Protein AF-A0A7V8E7Y3-F1 (afdb_monomer_lite)

Sequence (90 aa):
MGEWVNKKFRNPVVEGVRQRLCAARWNAGLVHGNVKEPEEFRLIEKQGIKLVSFSSILGELRAAGTSKRQGAAGNSLAELLAFLPKQDGV

Radius of gyration: 16.89 Å; chains: 1; bounding box: 42×18×41 Å

pLDDT: mean 81.21, std 12.95, range [36.12, 94.88]

Structure (mmCIF, N/CA/C/O backbone):
data_AF-A0A7V8E7Y3-F1
#
_entry.id   AF-A0A7V8E7Y3-F1
#
loop_
_atom_site.group_PDB
_atom_site.id
_atom_site.type_symbol
_atom_site.label_atom_id
_atom_site.label_alt_id
_atom_site.label_comp_id
_atom_site.label_asym_id
_atom_site.label_entity_id
_atom_site.label_seq_id
_atom_site.pdbx_PDB_ins_code
_atom_site.Cartn_x
_atom_site.Cartn_y
_atom_site.Cartn_z
_atom_site.occupancy
_atom_site.B_iso_or_equiv
_atom_site.auth_seq_id
_atom_site.auth_comp_id
_atom_site.auth_asym_id
_atom_site.auth_atom_id
_atom_site.pdbx_PDB_model_num
ATOM 1 N N . MET A 1 1 ? -6.329 3.888 -14.940 1.00 76.50 1 MET A N 1
ATOM 2 C CA . MET A 1 1 ? -5.723 3.199 -13.774 1.00 76.50 1 MET A CA 1
ATOM 3 C C . MET A 1 1 ? -4.321 2.640 -14.030 1.00 76.50 1 MET A C 1
ATOM 5 O O . MET A 1 1 ? -3.450 2.851 -13.194 1.00 76.50 1 MET A O 1
ATOM 9 N N . GLY A 1 2 ? -4.057 1.976 -15.165 1.00 82.31 2 GLY A N 1
ATOM 10 C CA . GLY A 1 2 ? -2.732 1.391 -15.453 1.00 82.31 2 GLY A CA 1
ATOM 11 C C . GLY A 1 2 ? -1.561 2.384 -15.396 1.00 82.31 2 GLY A C 1
ATOM 12 O O . GLY A 1 2 ? -0.528 2.082 -14.808 1.00 82.31 2 GLY A O 1
ATOM 13 N N . GLU A 1 3 ? -1.745 3.602 -15.910 1.00 87.12 3 GLU A N 1
ATOM 14 C CA . GLU A 1 3 ? -0.718 4.653 -15.860 1.00 87.12 3 GLU A CA 1
ATOM 15 C C . GLU A 1 3 ? -0.340 5.053 -14.423 1.00 87.12 3 GLU A C 1
ATOM 17 O O . GLU A 1 3 ? 0.841 5.162 -14.087 1.00 87.12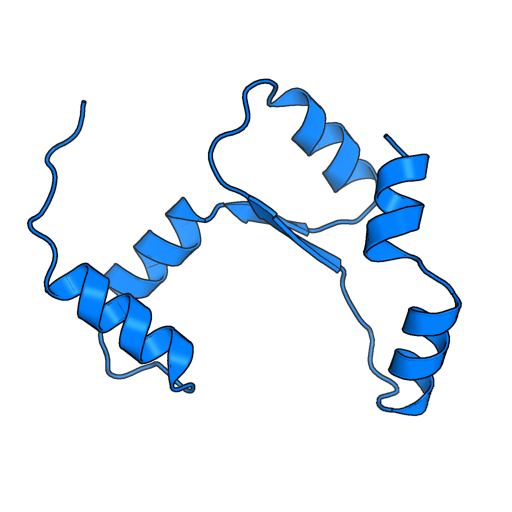 3 GLU A O 1
ATOM 22 N N . TRP A 1 4 ? -1.334 5.194 -13.540 1.00 89.12 4 TRP A N 1
ATOM 23 C CA . TRP A 1 4 ? -1.104 5.511 -12.131 1.00 89.12 4 TRP A CA 1
ATOM 24 C C . TRP A 1 4 ? -0.329 4.394 -11.421 1.00 89.12 4 TRP A C 1
ATOM 26 O O . TRP A 1 4 ? 0.642 4.674 -10.715 1.00 89.12 4 TRP A O 1
ATOM 36 N N . VAL A 1 5 ? -0.699 3.128 -11.658 1.00 87.94 5 VAL A N 1
ATOM 37 C CA . VAL A 1 5 ? 0.003 1.968 -11.082 1.00 87.94 5 VAL A CA 1
ATOM 38 C C . VAL A 1 5 ? 1.450 1.910 -11.570 1.00 87.94 5 VAL A C 1
ATOM 40 O O . VAL A 1 5 ? 2.360 1.750 -10.757 1.00 87.94 5 VAL A O 1
ATOM 43 N N . ASN A 1 6 ? 1.687 2.114 -12.867 1.00 88.31 6 ASN A N 1
ATOM 44 C CA . ASN A 1 6 ? 3.038 2.126 -13.428 1.00 88.31 6 ASN A CA 1
ATOM 45 C C . ASN A 1 6 ? 3.901 3.217 -12.788 1.00 88.31 6 ASN A C 1
ATOM 47 O O . ASN A 1 6 ? 5.009 2.943 -12.328 1.00 88.31 6 ASN A O 1
ATOM 51 N N . LYS A 1 7 ? 3.361 4.435 -12.665 1.00 90.00 7 LYS A N 1
ATOM 52 C CA . LYS A 1 7 ? 4.065 5.561 -12.043 1.00 90.00 7 LYS A CA 1
ATOM 53 C C . LYS A 1 7 ? 4.424 5.302 -10.576 1.00 90.00 7 LYS A C 1
ATOM 55 O O . LYS A 1 7 ? 5.483 5.738 -10.130 1.00 90.00 7 LYS A O 1
ATOM 60 N N . LYS A 1 8 ? 3.550 4.634 -9.815 1.00 89.00 8 LYS A N 1
ATOM 61 C CA . LYS A 1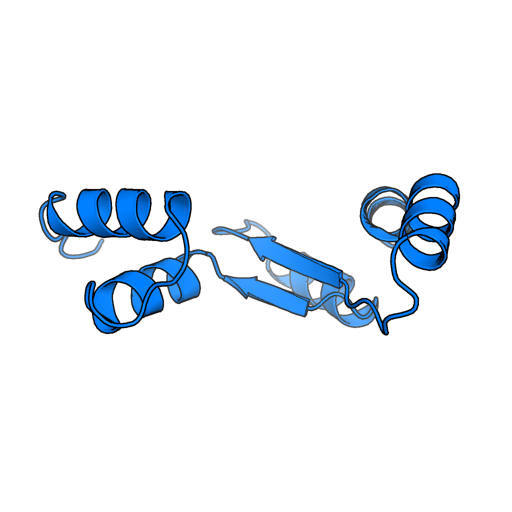 8 ? 3.722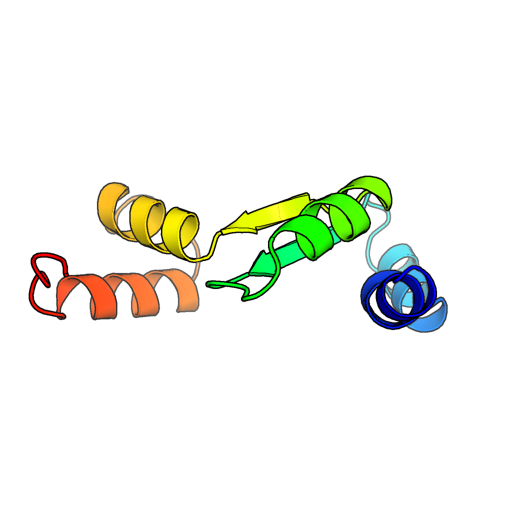 4.425 -8.366 1.00 89.00 8 LYS A CA 1
ATOM 62 C C . LYS A 1 8 ? 4.536 3.186 -8.005 1.00 89.00 8 LYS A C 1
ATOM 64 O O . LYS A 1 8 ? 5.279 3.232 -7.029 1.00 89.00 8 LYS A O 1
ATOM 69 N N . PHE A 1 9 ? 4.409 2.105 -8.771 1.00 89.06 9 PHE A N 1
ATOM 70 C CA . PHE A 1 9 ? 4.955 0.798 -8.394 1.00 89.06 9 PHE A CA 1
ATOM 71 C C . PHE A 1 9 ? 6.034 0.270 -9.337 1.00 89.06 9 PHE A C 1
ATOM 73 O O . PHE A 1 9 ? 6.803 -0.590 -8.922 1.00 89.06 9 PHE A O 1
ATOM 80 N N . ARG A 1 10 ? 6.109 0.769 -10.578 1.00 89.44 10 ARG A N 1
ATOM 81 C CA . ARG A 1 10 ? 6.968 0.213 -11.640 1.00 89.44 10 ARG A CA 1
ATOM 82 C C . ARG A 1 10 ? 7.901 1.263 -12.240 1.00 89.44 10 ARG A C 1
ATOM 84 O O . ARG A 1 10 ? 8.143 1.290 -13.443 1.00 89.44 10 ARG A O 1
ATOM 91 N N . ASN A 1 11 ? 8.393 2.180 -11.406 1.00 91.00 11 ASN A N 1
ATOM 92 C CA . ASN A 1 11 ? 9.400 3.138 -11.845 1.00 91.00 11 ASN A CA 1
ATOM 93 C C . ASN A 1 11 ? 10.718 2.384 -12.134 1.00 91.00 11 ASN A C 1
ATOM 95 O O . ASN A 1 11 ? 11.286 1.810 -11.199 1.00 91.00 11 ASN A O 1
ATOM 99 N N . PRO A 1 12 ? 11.237 2.423 -13.375 1.00 90.44 12 PRO A N 1
ATOM 100 C CA . PRO A 1 12 ? 12.377 1.600 -13.781 1.00 90.44 12 PRO A CA 1
ATOM 101 C C . PRO A 1 12 ? 13.671 1.964 -13.042 1.00 90.44 12 PRO A C 1
ATOM 103 O O . PRO A 1 12 ? 14.504 1.098 -12.784 1.00 90.44 12 PRO A O 1
ATOM 106 N N . VAL A 1 13 ? 13.835 3.230 -12.642 1.00 91.25 13 VAL A N 1
ATOM 107 C CA . VAL A 1 13 ? 15.006 3.685 -11.876 1.00 91.25 13 VAL A CA 1
ATOM 108 C C . VAL A 1 13 ? 14.986 3.077 -10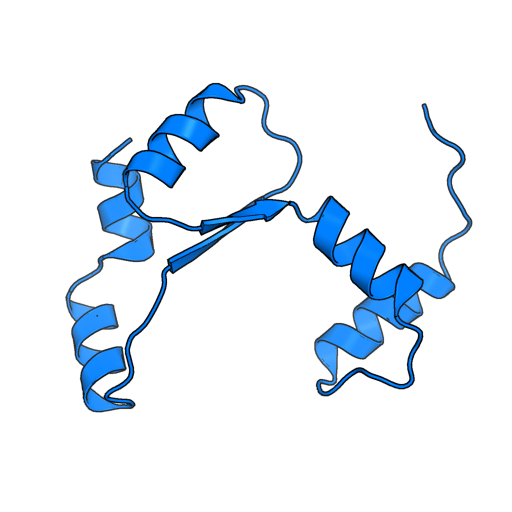.475 1.00 91.25 13 VAL A C 1
ATOM 110 O O . VAL A 1 13 ? 15.986 2.525 -10.018 1.00 91.25 13 VAL A O 1
ATOM 113 N N . VAL A 1 14 ? 13.834 3.135 -9.801 1.00 88.94 14 VAL A N 1
ATOM 114 C CA . VAL A 1 14 ? 13.665 2.564 -8.455 1.00 88.94 14 VAL A CA 1
ATOM 115 C C . VAL A 1 14 ? 13.807 1.045 -8.493 1.00 88.94 14 VAL A C 1
ATOM 117 O O . VAL A 1 14 ? 14.453 0.466 -7.621 1.00 88.94 14 VAL A O 1
ATOM 120 N N . GLU A 1 15 ? 13.242 0.397 -9.509 1.00 89.00 15 GLU A N 1
ATOM 121 C CA . GLU A 1 15 ? 13.332 -1.049 -9.687 1.00 89.00 15 GLU A CA 1
ATOM 122 C C . GLU A 1 15 ? 14.775 -1.508 -9.928 1.00 89.00 15 GLU A C 1
ATOM 124 O O . GLU A 1 15 ? 15.245 -2.423 -9.250 1.00 89.00 15 GLU A O 1
ATOM 129 N N . GLY A 1 16 ? 15.526 -0.804 -10.782 1.00 89.69 16 GLY A N 1
ATOM 130 C CA . GLY A 1 16 ? 16.943 -1.088 -11.006 1.00 89.69 16 GLY A CA 1
ATOM 131 C C . GLY A 1 16 ? 17.801 -0.905 -9.749 1.00 89.69 16 GLY A C 1
ATOM 132 O O . GLY A 1 16 ? 18.720 -1.683 -9.496 1.00 89.69 16 GLY A O 1
ATOM 133 N N . VAL A 1 17 ? 17.501 0.088 -8.906 1.00 91.50 17 VAL A N 1
ATOM 134 C CA . VAL A 1 17 ? 18.170 0.236 -7.600 1.00 91.50 17 VAL A CA 1
ATOM 135 C C . VAL A 1 17 ? 17.829 -0.931 -6.670 1.00 91.50 17 VAL A C 1
ATOM 137 O O . VAL A 1 17 ? 18.741 -1.514 -6.088 1.00 91.50 17 VAL A O 1
ATOM 140 N N . ARG A 1 18 ? 16.550 -1.315 -6.559 1.00 90.44 18 ARG A N 1
ATOM 141 C CA . ARG A 1 18 ? 16.118 -2.433 -5.702 1.00 90.44 18 ARG A CA 1
ATOM 142 C C . ARG A 1 18 ? 16.790 -3.743 -6.087 1.00 90.44 18 ARG A C 1
ATOM 144 O O . ARG A 1 18 ? 17.314 -4.414 -5.206 1.00 90.44 18 ARG A O 1
ATOM 151 N N . GLN A 1 19 ? 16.812 -4.075 -7.377 1.00 89.50 19 GLN A N 1
ATOM 152 C CA . GLN A 1 19 ? 17.427 -5.312 -7.864 1.00 89.50 19 GLN A CA 1
ATOM 153 C C . GLN A 1 19 ? 18.942 -5.342 -7.620 1.00 89.50 19 GLN A C 1
ATOM 155 O O . GLN A 1 19 ? 19.473 -6.387 -7.256 1.00 89.50 19 GLN A O 1
ATOM 160 N N . ARG A 1 20 ? 19.634 -4.200 -7.755 1.00 91.31 20 ARG A N 1
ATOM 161 C CA . ARG A 1 20 ? 21.073 -4.101 -7.448 1.00 91.31 20 ARG A CA 1
ATOM 162 C C . ARG A 1 20 ? 21.381 -4.261 -5.962 1.00 91.31 20 ARG A C 1
ATOM 164 O O . ARG A 1 20 ? 22.375 -4.888 -5.623 1.00 91.31 20 ARG A O 1
ATOM 171 N N . LEU A 1 21 ? 20.565 -3.671 -5.088 1.00 93.12 21 LEU A N 1
ATOM 172 C CA . LEU A 1 21 ? 20.790 -3.718 -3.640 1.00 93.12 21 LEU A CA 1
ATOM 173 C C . LEU A 1 21 ? 20.357 -5.049 -3.021 1.00 93.12 21 LEU A C 1
ATOM 175 O O . LEU A 1 21 ? 20.934 -5.481 -2.029 1.00 93.12 21 LEU A O 1
ATOM 179 N N . CYS A 1 22 ? 19.326 -5.683 -3.575 1.00 89.81 22 CYS A N 1
ATOM 180 C CA . CYS A 1 22 ? 18.813 -6.948 -3.081 1.00 89.81 22 CYS A CA 1
ATOM 181 C C . CYS A 1 22 ? 18.146 -7.731 -4.215 1.00 89.81 22 CYS A C 1
ATOM 183 O O . CYS A 1 22 ? 17.048 -7.394 -4.680 1.00 89.81 22 CYS A O 1
ATOM 185 N N . ALA A 1 23 ? 18.803 -8.820 -4.617 1.00 84.56 23 ALA A N 1
ATOM 186 C CA . ALA A 1 23 ? 18.294 -9.789 -5.577 1.00 84.56 23 ALA A CA 1
ATOM 187 C C . ALA A 1 23 ? 17.238 -10.696 -4.919 1.00 84.56 23 ALA A C 1
ATOM 189 O O . ALA A 1 23 ? 17.437 -11.891 -4.719 1.00 84.56 23 ALA A O 1
ATOM 190 N N . ALA A 1 24 ? 16.109 -10.100 -4.547 1.00 87.50 24 ALA A N 1
ATOM 191 C CA . ALA A 1 24 ? 14.949 -10.788 -4.003 1.00 87.50 24 ALA A CA 1
ATOM 192 C C . ALA A 1 24 ? 13.749 -10.654 -4.944 1.00 87.50 24 ALA A C 1
ATOM 194 O O . ALA A 1 24 ? 13.666 -9.748 -5.778 1.00 87.50 24 ALA A O 1
ATOM 195 N N . ARG A 1 25 ? 12.771 -11.547 -4.778 1.00 86.38 25 ARG A N 1
ATOM 196 C CA . ARG A 1 25 ? 11.478 -11.426 -5.450 1.00 86.38 25 ARG A CA 1
ATOM 197 C C . ARG A 1 25 ? 10.628 -10.388 -4.721 1.00 86.38 25 ARG A C 1
ATOM 199 O O . ARG A 1 25 ? 9.953 -10.699 -3.744 1.00 86.38 25 ARG A O 1
ATOM 206 N N . TRP A 1 26 ? 10.673 -9.153 -5.203 1.00 88.75 26 TRP A N 1
ATOM 207 C CA . TRP A 1 26 ? 9.875 -8.057 -4.663 1.00 88.75 26 TRP A CA 1
ATOM 208 C C . TRP A 1 26 ? 8.390 -8.226 -5.000 1.00 88.75 26 TRP A C 1
ATOM 210 O O . TRP A 1 26 ? 8.028 -8.644 -6.100 1.00 88.75 26 TRP A O 1
ATOM 220 N N . ASN A 1 27 ? 7.525 -7.865 -4.056 1.00 90.19 27 ASN A N 1
ATOM 221 C CA . ASN A 1 27 ? 6.089 -7.730 -4.263 1.00 90.19 27 ASN A CA 1
ATOM 222 C C . ASN A 1 27 ? 5.655 -6.278 -4.022 1.00 90.19 27 ASN A C 1
ATOM 224 O O . ASN A 1 27 ? 6.290 -5.523 -3.286 1.00 90.19 27 ASN A O 1
ATOM 228 N N . ALA A 1 28 ? 4.569 -5.876 -4.676 1.00 92.50 28 ALA A N 1
ATOM 229 C CA . ALA A 1 28 ? 3.981 -4.560 -4.499 1.00 92.50 28 ALA A CA 1
ATOM 230 C C . ALA A 1 28 ? 2.724 -4.680 -3.635 1.00 92.50 28 ALA A C 1
ATOM 232 O O . ALA A 1 28 ? 1.828 -5.465 -3.944 1.00 92.50 28 ALA A O 1
ATOM 233 N N . GLY A 1 29 ? 2.670 -3.903 -2.556 1.00 93.81 29 GLY A N 1
ATOM 234 C CA . GLY A 1 29 ? 1.508 -3.800 -1.683 1.00 93.81 29 GLY A CA 1
ATOM 235 C C . GLY A 1 29 ? 1.050 -2.353 -1.545 1.00 93.81 29 GLY A C 1
ATOM 236 O O . GLY A 1 29 ? 1.880 -1.445 -1.507 1.00 93.81 29 GLY A O 1
ATOM 237 N N . LEU A 1 30 ? -0.260 -2.145 -1.456 1.00 93.81 30 LEU A N 1
ATOM 238 C CA . LEU A 1 30 ? -0.886 -0.868 -1.145 1.00 93.81 30 LEU A CA 1
ATOM 239 C C . LEU A 1 30 ? -1.701 -1.010 0.140 1.00 93.81 30 LEU A C 1
ATOM 241 O O . LEU A 1 30 ? -2.659 -1.781 0.201 1.00 93.81 30 LEU A O 1
ATOM 245 N N . VAL A 1 31 ? -1.322 -0.230 1.150 1.00 93.25 31 VAL A N 1
ATOM 246 C CA . VAL A 1 31 ? -2.131 -0.046 2.354 1.00 93.25 31 VAL A CA 1
ATOM 247 C C . VAL A 1 31 ? -3.147 1.059 2.089 1.00 93.25 31 VAL A C 1
ATOM 249 O O . VAL A 1 31 ? -2.768 2.132 1.618 1.00 93.25 31 VAL A O 1
ATOM 252 N N . HIS A 1 32 ? -4.421 0.809 2.378 1.00 92.19 32 HIS A N 1
ATOM 253 C CA . HIS A 1 32 ? -5.499 1.754 2.096 1.00 92.19 32 HIS A CA 1
ATOM 254 C C . HIS A 1 32 ? -6.414 1.976 3.303 1.00 92.19 32 HIS A C 1
ATOM 256 O O . HIS A 1 32 ? -6.603 1.091 4.133 1.00 92.19 32 HIS A O 1
ATOM 262 N N . GLY A 1 33 ? -6.999 3.170 3.388 1.00 89.62 33 GLY A N 1
ATOM 263 C CA . GLY A 1 33 ? -8.117 3.457 4.288 1.00 89.62 33 GLY A CA 1
ATOM 264 C C . GLY A 1 33 ? -9.462 3.164 3.619 1.00 89.62 33 GLY A C 1
ATOM 265 O O . GLY A 1 33 ? -9.559 2.315 2.729 1.00 89.62 33 GLY A O 1
ATOM 266 N N . ASN A 1 34 ? -10.490 3.916 4.012 1.00 87.94 34 ASN A N 1
ATOM 267 C CA . ASN A 1 34 ? -11.782 3.894 3.332 1.00 87.94 34 ASN A CA 1
ATOM 268 C C . ASN A 1 34 ? -11.670 4.630 1.995 1.00 87.94 34 ASN A C 1
ATOM 270 O O . ASN A 1 34 ? -11.151 5.747 1.935 1.00 87.94 34 ASN A O 1
ATOM 274 N N . VAL A 1 35 ? -12.164 4.009 0.930 1.00 84.69 35 VAL A N 1
ATOM 275 C CA . VAL A 1 35 ? -12.177 4.592 -0.413 1.00 84.69 35 VAL A CA 1
ATOM 276 C C . VAL A 1 35 ? -13.624 4.793 -0.835 1.00 84.69 35 VAL A C 1
ATOM 278 O O . VAL A 1 35 ? -14.489 3.991 -0.492 1.00 84.69 35 VAL A O 1
ATOM 281 N N . LYS A 1 36 ? -13.885 5.901 -1.534 1.00 85.44 36 LYS A N 1
ATOM 282 C CA . LYS A 1 36 ? -15.234 6.272 -1.982 1.00 85.44 36 LYS A CA 1
ATOM 283 C C . LYS A 1 36 ? -15.772 5.315 -3.042 1.00 85.44 36 LYS A C 1
ATOM 285 O O . LYS A 1 36 ? -16.956 5.018 -3.025 1.00 85.44 36 LYS A O 1
ATOM 290 N N . GLU A 1 37 ? -14.890 4.834 -3.916 1.00 88.75 37 GLU A N 1
ATOM 291 C CA . GLU A 1 37 ? -15.218 3.974 -5.052 1.00 88.75 37 GLU A CA 1
ATOM 292 C C . GLU A 1 37 ? -14.504 2.617 -4.925 1.00 88.75 37 GLU A C 1
ATOM 294 O O . GLU A 1 37 ? -13.350 2.475 -5.335 1.00 88.75 37 GLU A O 1
ATOM 299 N N . PRO A 1 38 ? -15.159 1.588 -4.358 1.00 86.00 38 PRO A N 1
ATOM 300 C CA . PRO A 1 38 ? -14.542 0.278 -4.136 1.00 86.00 38 PRO A CA 1
ATOM 301 C C . PRO A 1 38 ? -14.082 -0.430 -5.418 1.00 86.00 38 PRO A C 1
ATOM 303 O O . PRO A 1 38 ? -13.193 -1.278 -5.372 1.00 86.00 38 PRO A O 1
ATOM 306 N N . GLU A 1 39 ? -14.648 -0.086 -6.577 1.00 88.19 39 GLU A N 1
ATOM 307 C CA . GLU A 1 39 ? -14.250 -0.662 -7.869 1.00 88.19 39 GLU A CA 1
ATOM 308 C C . GLU A 1 39 ? -12.797 -0.323 -8.249 1.00 88.19 39 GLU A C 1
ATOM 310 O O . GLU A 1 39 ? -12.146 -1.090 -8.967 1.00 88.19 39 GLU A O 1
ATOM 315 N N . GLU A 1 40 ? -12.234 0.768 -7.714 1.00 86.94 40 GLU A N 1
ATOM 316 C CA . GLU A 1 40 ? -10.819 1.106 -7.898 1.00 86.94 40 GLU A CA 1
ATOM 317 C C . GLU A 1 40 ? -9.897 0.010 -7.348 1.00 86.94 40 GLU A C 1
ATOM 319 O O . GLU A 1 40 ? -8.860 -0.287 -7.948 1.00 86.94 40 GLU A O 1
ATOM 324 N N . PHE A 1 41 ? -10.296 -0.658 -6.260 1.00 91.00 41 PHE A N 1
ATOM 325 C CA . PHE A 1 41 ? -9.536 -1.763 -5.679 1.00 91.00 41 PHE A CA 1
ATOM 326 C C . PHE A 1 41 ? -9.390 -2.924 -6.650 1.00 91.00 41 PHE A C 1
ATOM 328 O O . PHE A 1 41 ? -8.273 -3.391 -6.877 1.00 91.00 41 PHE A O 1
ATOM 335 N N . ARG A 1 42 ? -10.479 -3.319 -7.317 1.00 89.56 42 ARG A N 1
ATOM 336 C CA . ARG A 1 42 ? -10.436 -4.396 -8.315 1.00 89.56 42 ARG A CA 1
ATOM 337 C C . ARG A 1 42 ? -9.490 -4.059 -9.460 1.00 89.56 42 ARG A C 1
ATOM 339 O O . ARG A 1 42 ? -8.790 -4.935 -9.966 1.00 89.56 42 ARG A O 1
ATOM 346 N N . LEU A 1 43 ? -9.461 -2.798 -9.889 1.00 90.75 43 LEU A N 1
ATOM 347 C CA . LEU A 1 43 ? -8.555 -2.353 -10.948 1.00 90.75 43 LEU A CA 1
ATOM 348 C C . LEU A 1 43 ? -7.088 -2.391 -10.505 1.00 90.75 43 LEU A C 1
ATOM 350 O O . LEU A 1 43 ? -6.231 -2.711 -11.326 1.00 90.75 43 LEU A O 1
ATOM 354 N N . ILE A 1 44 ? -6.799 -2.094 -9.236 1.00 91.50 44 ILE A N 1
ATOM 355 C CA . ILE A 1 44 ? -5.450 -2.163 -8.657 1.00 91.50 44 ILE A CA 1
ATOM 356 C C . ILE A 1 44 ? -5.000 -3.619 -8.473 1.00 91.50 44 ILE A C 1
ATOM 358 O O . ILE A 1 44 ? -3.899 -3.971 -8.902 1.00 91.50 44 ILE A O 1
ATOM 362 N N . GLU A 1 45 ? -5.846 -4.483 -7.908 1.00 91.94 45 GLU A N 1
ATOM 363 C CA . GLU A 1 45 ? -5.538 -5.906 -7.706 1.00 91.94 45 GLU A CA 1
ATOM 364 C C . GLU A 1 45 ? -5.267 -6.626 -9.027 1.00 91.94 45 GLU A C 1
ATOM 366 O O . GLU A 1 45 ? -4.308 -7.391 -9.128 1.00 91.94 45 GLU A O 1
ATOM 371 N N . LYS A 1 46 ? -6.033 -6.313 -10.084 1.00 93.31 46 LYS A N 1
ATOM 372 C CA . LYS A 1 46 ? -5.798 -6.838 -11.442 1.00 93.31 46 LYS A CA 1
ATOM 373 C C . LYS A 1 46 ? -4.408 -6.507 -11.996 1.00 93.31 46 LYS A C 1
ATOM 375 O O . LYS A 1 46 ? -3.956 -7.174 -12.921 1.00 93.31 46 LYS A O 1
ATOM 380 N N . GLN A 1 47 ? -3.716 -5.503 -11.454 1.00 92.50 47 GLN A N 1
ATOM 381 C CA . GLN A 1 47 ? -2.338 -5.165 -11.828 1.00 92.50 47 GLN A CA 1
ATOM 382 C C . GLN A 1 47 ? -1.279 -5.901 -10.984 1.00 92.50 47 GLN A C 1
ATOM 384 O O . GLN A 1 47 ? -0.087 -5.604 -11.102 1.00 92.50 47 GLN A O 1
ATOM 389 N N . GLY A 1 48 ? -1.692 -6.852 -10.139 1.00 92.69 48 GLY A N 1
ATOM 390 C CA . GLY A 1 48 ? -0.811 -7.646 -9.280 1.00 92.69 48 GLY A CA 1
ATOM 391 C C . GLY A 1 48 ? -0.355 -6.922 -8.011 1.00 92.69 48 GLY A C 1
ATOM 392 O O . GLY A 1 48 ? 0.647 -7.314 -7.415 1.00 92.69 48 GLY A O 1
ATOM 393 N N . ILE A 1 49 ? -1.050 -5.854 -7.610 1.00 94.31 49 ILE A N 1
ATOM 394 C CA . ILE A 1 49 ? -0.763 -5.116 -6.377 1.00 94.31 49 ILE A CA 1
ATOM 395 C C . ILE A 1 49 ? -1.600 -5.714 -5.246 1.00 94.31 49 ILE A C 1
ATOM 397 O O . ILE A 1 49 ? -2.824 -5.763 -5.338 1.00 94.31 49 ILE A O 1
ATOM 401 N N . LYS A 1 50 ? -0.952 -6.143 -4.161 1.00 94.88 50 LYS A N 1
ATOM 402 C CA . LYS A 1 50 ? -1.642 -6.646 -2.970 1.00 94.88 50 LYS A CA 1
ATOM 403 C C . LYS A 1 50 ? -2.312 -5.489 -2.232 1.00 94.88 50 LYS A C 1
ATOM 405 O O . LYS A 1 50 ? -1.629 -4.539 -1.858 1.00 94.88 50 LYS A O 1
ATOM 410 N N . LEU A 1 51 ? -3.608 -5.585 -1.964 1.00 94.25 51 LEU A N 1
ATOM 411 C CA . LEU A 1 51 ? -4.303 -4.622 -1.114 1.00 94.25 51 LEU A CA 1
ATOM 412 C C . LEU A 1 51 ? -4.301 -5.077 0.341 1.00 94.25 51 LEU A C 1
ATOM 414 O O . LEU A 1 51 ? -4.464 -6.259 0.643 1.00 94.25 51 LEU A O 1
ATOM 418 N N . VAL A 1 52 ? -4.086 -4.128 1.246 1.00 93.38 52 VAL A N 1
ATOM 419 C CA . VAL A 1 52 ? -4.158 -4.350 2.689 1.00 93.38 52 VAL A CA 1
ATOM 420 C C . VAL A 1 52 ? -4.959 -3.211 3.303 1.00 93.38 52 VAL A C 1
ATOM 422 O O . VAL A 1 52 ? -4.555 -2.050 3.221 1.00 93.38 52 VAL A O 1
ATOM 425 N N . SER A 1 53 ? -6.081 -3.530 3.944 1.00 92.06 53 SER A N 1
ATOM 426 C CA . SER A 1 53 ? -6.827 -2.518 4.687 1.00 92.06 53 SER A CA 1
ATOM 427 C C . SER A 1 53 ? -6.025 -2.068 5.902 1.00 92.06 53 SER A C 1
ATOM 429 O O . SER A 1 53 ? -5.553 -2.884 6.699 1.00 92.06 53 SER A O 1
ATOM 431 N N . PHE A 1 54 ? -5.922 -0.757 6.092 1.00 89.75 54 PHE A N 1
ATOM 432 C CA . PHE A 1 54 ? -5.333 -0.181 7.290 1.00 89.75 54 PHE A CA 1
ATOM 433 C C . PHE A 1 54 ? -6.118 -0.594 8.541 1.00 89.75 54 PHE A C 1
ATOM 435 O O . PHE A 1 54 ? -5.510 -0.856 9.573 1.00 89.75 54 PHE A O 1
ATOM 442 N N . SER A 1 55 ? -7.444 -0.761 8.445 1.00 86.88 55 SER A N 1
ATOM 443 C CA . SER A 1 55 ? -8.254 -1.246 9.570 1.00 86.88 55 SER A CA 1
ATOM 444 C C . SER A 1 55 ? -7.850 -2.655 10.014 1.00 86.88 55 SER A C 1
ATOM 446 O O . SER A 1 55 ? -7.778 -2.913 11.214 1.00 86.88 55 SER A O 1
ATOM 448 N N . SER A 1 56 ? -7.512 -3.544 9.073 1.00 86.81 56 SER A N 1
ATOM 449 C CA . SER A 1 56 ? -7.010 -4.889 9.377 1.00 86.81 56 SER A CA 1
ATOM 450 C C . SER A 1 56 ? -5.668 -4.825 10.101 1.00 86.81 56 SER A C 1
ATOM 452 O O . SER A 1 56 ? -5.500 -5.490 11.118 1.00 86.81 56 SER A O 1
ATOM 454 N N . ILE A 1 57 ? -4.757 -3.955 9.651 1.00 85.12 57 ILE A N 1
ATOM 455 C CA . ILE A 1 57 ? -3.465 -3.735 10.317 1.00 85.12 57 ILE A CA 1
ATOM 456 C C . ILE A 1 57 ? -3.677 -3.241 11.751 1.00 85.12 57 ILE A C 1
ATOM 458 O O . ILE A 1 57 ? -3.059 -3.759 12.675 1.00 85.12 57 ILE A O 1
ATOM 462 N N . LEU A 1 58 ? -4.570 -2.270 11.965 1.00 83.31 58 LEU A N 1
ATOM 463 C CA . LEU A 1 58 ? -4.883 -1.770 13.307 1.00 83.31 58 LEU A CA 1
ATOM 464 C C . LEU A 1 58 ? -5.508 -2.858 14.194 1.00 83.31 58 LEU A C 1
ATOM 466 O O . LEU A 1 58 ? -5.163 -2.958 15.371 1.00 83.31 58 LEU A O 1
ATOM 470 N N . GLY A 1 59 ? -6.393 -3.689 13.636 1.00 81.12 59 GLY A N 1
ATOM 471 C CA . GLY A 1 59 ? -6.985 -4.833 14.329 1.00 81.12 59 GLY A CA 1
ATOM 472 C C . GLY A 1 59 ? -5.936 -5.856 14.764 1.00 81.12 59 GLY A C 1
ATOM 473 O O . GLY A 1 59 ? -5.909 -6.248 15.930 1.00 81.12 59 GLY A O 1
ATOM 474 N N . GLU A 1 60 ? -5.026 -6.228 13.863 1.00 81.12 60 GLU A N 1
ATOM 475 C CA . GLU A 1 60 ? -3.906 -7.128 14.155 1.00 81.12 60 GLU A CA 1
ATOM 476 C C . GLU A 1 60 ? -2.954 -6.529 15.195 1.00 81.12 60 GLU A C 1
ATOM 478 O O . GLU A 1 60 ? -2.581 -7.205 16.156 1.00 81.12 60 GLU A O 1
ATOM 483 N N . LEU A 1 61 ? -2.609 -5.243 15.063 1.00 76.56 61 LEU A N 1
ATOM 484 C CA . LEU A 1 61 ? -1.777 -4.538 16.037 1.00 76.56 61 LEU A CA 1
ATOM 485 C C . LEU A 1 61 ? -2.428 -4.539 17.419 1.00 76.56 61 LEU A C 1
ATOM 487 O O . LEU A 1 61 ? -1.742 -4.804 18.405 1.00 76.56 61 LEU A O 1
ATOM 491 N N . ARG A 1 62 ? -3.739 -4.302 17.507 1.00 74.81 62 ARG A N 1
ATOM 492 C CA . ARG A 1 62 ? -4.479 -4.331 18.773 1.00 74.81 62 ARG A CA 1
ATOM 493 C C . ARG A 1 62 ? -4.544 -5.737 19.374 1.00 74.81 62 ARG A C 1
ATOM 495 O O . ARG A 1 62 ? -4.353 -5.883 20.577 1.00 74.81 62 ARG A O 1
ATOM 502 N N . ALA A 1 63 ? -4.793 -6.758 18.554 1.00 74.38 63 ALA A N 1
ATOM 503 C CA . ALA A 1 63 ? -4.988 -8.137 19.003 1.00 74.38 63 ALA A CA 1
ATOM 504 C C . ALA A 1 63 ? -3.683 -8.848 19.403 1.00 74.38 63 ALA A C 1
ATOM 506 O O . ALA A 1 63 ? -3.690 -9.671 20.315 1.00 74.38 63 ALA A O 1
ATOM 507 N N . ALA A 1 64 ? -2.560 -8.541 18.748 1.00 65.88 64 ALA A N 1
ATOM 508 C CA . ALA A 1 64 ? -1.304 -9.269 18.942 1.00 65.88 64 ALA A CA 1
ATOM 509 C C . ALA A 1 64 ? -0.600 -8.997 20.288 1.00 65.88 64 ALA A C 1
ATOM 511 O O . ALA A 1 64 ? 0.315 -9.742 20.645 1.00 65.88 64 ALA A O 1
ATOM 512 N N . GLY A 1 65 ? -0.991 -7.954 21.032 1.00 61.31 65 GLY A N 1
ATOM 513 C CA . GLY A 1 65 ? -0.258 -7.505 22.223 1.00 61.31 65 GLY A CA 1
ATOM 514 C C . GLY A 1 65 ? 1.174 -7.026 21.910 1.00 61.31 65 GLY A C 1
ATOM 515 O O . GLY A 1 65 ? 1.675 -7.160 20.793 1.00 61.31 65 GLY A O 1
ATOM 516 N N . THR A 1 66 ? 1.858 -6.415 22.881 1.00 57.75 66 THR A N 1
ATOM 517 C CA . THR A 1 66 ? 3.219 -5.848 22.716 1.00 57.75 66 THR A CA 1
ATOM 518 C C . THR A 1 66 ? 4.319 -6.895 22.522 1.00 57.75 66 THR A C 1
ATOM 520 O O . THR A 1 66 ? 5.389 -6.573 22.015 1.00 57.75 66 THR A O 1
ATOM 523 N N . SER A 1 67 ? 4.066 -8.160 22.857 1.00 56.47 67 SER A N 1
ATOM 524 C CA . SER A 1 67 ? 5.098 -9.196 22.996 1.00 56.47 67 SER A CA 1
ATOM 525 C C . SER A 1 67 ? 5.596 -9.830 21.690 1.00 56.47 67 SER A C 1
ATOM 527 O O . SER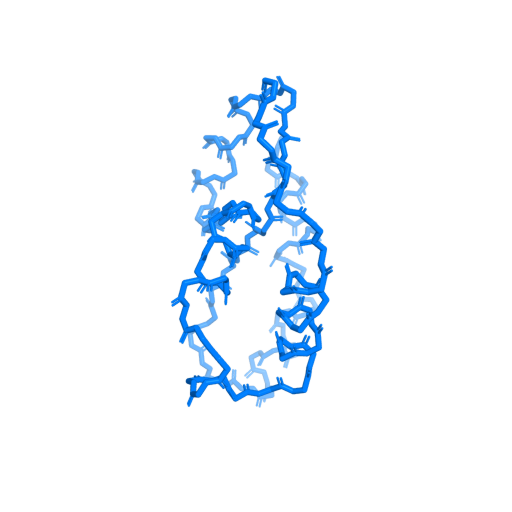 A 1 67 ? 6.610 -10.523 21.713 1.00 56.47 67 SER A O 1
ATOM 529 N N . LYS A 1 68 ? 4.936 -9.604 20.544 1.00 56.78 68 LYS A N 1
ATOM 530 C CA . LYS A 1 68 ? 5.326 -10.188 19.239 1.00 56.78 68 LYS A CA 1
ATOM 531 C C . LYS A 1 68 ? 5.902 -9.190 18.228 1.00 56.78 68 LYS A C 1
ATOM 533 O O . LYS A 1 68 ? 6.080 -9.538 17.062 1.00 56.78 68 LYS A O 1
ATOM 538 N N . ARG A 1 69 ? 6.174 -7.945 18.625 1.00 62.56 69 ARG A N 1
ATOM 539 C CA . ARG A 1 69 ? 6.501 -6.869 17.675 1.00 62.56 69 ARG A CA 1
ATOM 540 C C . ARG A 1 69 ? 8.010 -6.634 17.596 1.00 62.56 69 ARG A C 1
ATOM 542 O O . ARG A 1 69 ? 8.639 -6.302 18.592 1.00 62.56 69 ARG A O 1
ATOM 549 N N . GLN A 1 70 ? 8.582 -6.753 16.399 1.00 54.19 70 GLN A N 1
ATOM 550 C CA . GLN A 1 70 ? 9.961 -6.348 16.113 1.00 54.19 70 GLN A CA 1
ATOM 551 C C . GLN A 1 70 ? 9.941 -5.077 15.253 1.00 54.19 70 GLN A C 1
ATOM 553 O O . GLN A 1 70 ? 9.738 -5.134 14.044 1.00 54.19 70 GLN A O 1
ATOM 558 N N . GLY A 1 71 ? 10.095 -3.914 15.897 1.00 59.66 71 GLY A N 1
ATOM 559 C CA . GLY A 1 71 ? 10.228 -2.614 15.228 1.00 59.66 71 GLY A CA 1
ATOM 560 C C . GLY A 1 71 ? 9.674 -1.445 16.048 1.00 59.66 71 GLY A C 1
ATOM 561 O O . GLY A 1 71 ? 8.524 -1.480 16.483 1.00 59.66 71 GLY A O 1
ATOM 562 N N . ALA A 1 72 ? 10.478 -0.388 16.222 1.00 61.84 72 ALA A N 1
ATOM 563 C CA . ALA A 1 72 ? 10.146 0.759 17.077 1.00 61.84 72 ALA A CA 1
ATOM 564 C C . ALA A 1 72 ? 8.838 1.464 16.663 1.00 61.84 72 ALA A C 1
ATOM 566 O O . ALA A 1 72 ? 7.969 1.691 17.498 1.00 61.84 72 ALA A O 1
ATOM 567 N N . ALA A 1 73 ? 8.644 1.721 15.363 1.00 67.56 73 ALA A N 1
ATOM 568 C CA . ALA A 1 73 ? 7.471 2.446 14.864 1.00 67.56 73 ALA A CA 1
ATOM 569 C C . ALA A 1 73 ? 6.148 1.669 15.028 1.00 67.56 73 ALA A C 1
ATOM 571 O O . ALA A 1 73 ? 5.124 2.252 15.384 1.00 67.56 73 ALA A O 1
ATOM 572 N N . GLY A 1 74 ? 6.163 0.349 14.804 1.00 65.25 74 GLY A N 1
ATOM 573 C CA . GLY A 1 74 ? 4.980 -0.499 14.990 1.00 65.25 74 GLY A CA 1
ATOM 574 C C . GLY A 1 74 ? 4.583 -0.631 16.460 1.00 65.25 74 GLY A C 1
ATOM 575 O O . GLY A 1 74 ? 3.396 -0.716 16.774 1.00 65.25 74 GLY A O 1
ATOM 576 N N . ASN A 1 75 ? 5.567 -0.594 17.363 1.00 67.69 75 ASN A N 1
ATOM 577 C CA . ASN A 1 75 ? 5.304 -0.617 18.793 1.00 67.69 75 ASN A CA 1
ATOM 578 C C . ASN A 1 75 ? 4.711 0.711 19.289 1.00 67.69 75 ASN A C 1
ATOM 580 O O . ASN A 1 75 ? 3.679 0.681 19.951 1.00 67.69 75 ASN A O 1
ATOM 584 N N . SER A 1 76 ? 5.266 1.860 18.879 1.00 72.56 76 SER A N 1
ATOM 585 C CA . SER A 1 76 ? 4.723 3.178 19.244 1.00 72.56 76 SER A CA 1
ATOM 586 C C . SER A 1 76 ? 3.283 3.383 18.764 1.00 72.56 76 SER A C 1
ATOM 588 O O . SER A 1 76 ? 2.450 3.886 19.512 1.00 72.56 76 SER A O 1
ATOM 590 N N . LEU A 1 77 ? 2.948 2.957 17.538 1.00 76.75 77 LEU A N 1
ATOM 591 C CA . LEU A 1 77 ? 1.569 3.046 17.043 1.00 76.75 77 LEU A CA 1
ATOM 592 C C . LEU A 1 77 ? 0.616 2.186 17.878 1.00 76.75 77 LEU A C 1
ATOM 594 O O . LEU A 1 77 ? -0.486 2.612 18.208 1.00 76.75 77 LEU A O 1
ATOM 598 N N . ALA A 1 78 ? 1.030 0.976 18.233 1.00 72.25 78 ALA A N 1
ATOM 599 C CA . ALA A 1 78 ? 0.187 0.089 19.012 1.00 72.25 78 ALA A CA 1
ATOM 600 C C . ALA A 1 78 ? 0.044 0.524 20.480 1.00 72.25 78 ALA A C 1
ATOM 602 O O . ALA A 1 78 ? -1.018 0.319 21.062 1.00 72.25 78 ALA A O 1
ATOM 603 N N . GLU A 1 79 ? 1.070 1.148 21.062 1.00 72.19 79 GLU A N 1
ATOM 604 C CA . GLU A 1 79 ? 0.972 1.827 22.358 1.00 72.19 79 GLU A CA 1
ATOM 605 C C . GLU A 1 79 ? -0.052 2.963 22.287 1.00 72.19 79 GLU A C 1
ATOM 607 O O . GLU A 1 79 ? -0.980 2.986 23.090 1.00 72.19 79 GLU A O 1
ATOM 612 N N . LEU A 1 80 ? 0.021 3.833 21.272 1.00 76.88 80 LEU A N 1
ATOM 613 C CA . LEU A 1 80 ? -0.976 4.888 21.057 1.00 76.88 80 LEU A CA 1
ATOM 614 C C . LEU A 1 80 ? -2.401 4.324 20.939 1.00 76.88 80 LEU A C 1
ATOM 616 O O . LEU A 1 80 ? -3.317 4.838 21.573 1.00 76.88 80 LEU A O 1
ATOM 620 N N . LEU A 1 81 ? -2.596 3.235 20.188 1.00 75.56 81 LEU A N 1
ATOM 621 C CA . LEU A 1 81 ? -3.903 2.571 20.075 1.00 75.56 81 LEU A CA 1
ATOM 622 C C . LEU A 1 81 ? -4.403 1.987 21.403 1.00 75.56 81 LEU A C 1
ATOM 624 O O . LEU A 1 81 ? -5.613 1.909 21.601 1.00 75.56 81 LEU A O 1
ATOM 628 N N . ALA A 1 82 ? -3.504 1.558 22.290 1.00 73.44 82 A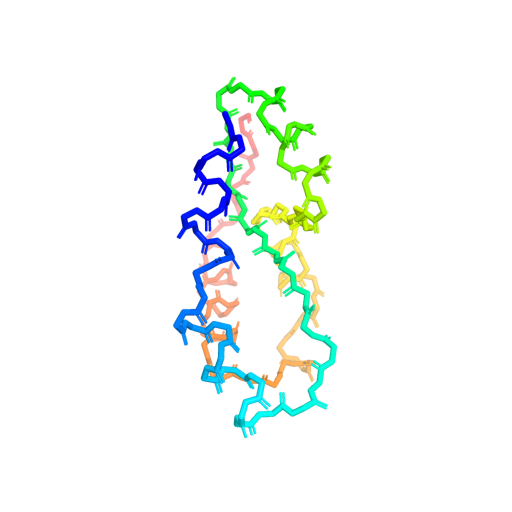LA A N 1
ATOM 629 C CA . ALA A 1 82 ? -3.860 1.078 23.624 1.00 73.44 82 ALA A CA 1
ATOM 630 C C . ALA A 1 82 ? -4.227 2.226 24.579 1.00 73.44 82 ALA A C 1
ATOM 632 O O . ALA A 1 82 ? -5.051 2.028 25.470 1.00 73.44 82 ALA A O 1
ATOM 633 N N . PHE A 1 83 ? -3.647 3.415 24.382 1.00 74.44 83 PHE A N 1
ATOM 634 C CA . PHE A 1 83 ? -3.981 4.627 25.136 1.00 74.44 83 PHE A CA 1
ATOM 635 C C . PHE A 1 83 ? -5.298 5.279 24.694 1.00 74.44 83 PHE A C 1
ATOM 637 O O . PHE A 1 83 ? -5.932 5.967 25.494 1.00 74.44 83 PHE A O 1
ATOM 644 N N . LEU A 1 84 ? -5.717 5.093 23.439 1.00 73.50 84 LEU A N 1
ATOM 645 C CA . LEU A 1 84 ? -6.964 5.669 22.941 1.00 73.50 84 LEU A CA 1
ATOM 646 C C . LEU A 1 84 ? -8.189 4.932 23.520 1.00 73.50 84 LEU A C 1
ATOM 648 O O . LEU A 1 84 ? -8.233 3.697 23.504 1.00 73.50 84 LEU A O 1
ATOM 652 N N . PRO A 1 85 ? -9.215 5.661 24.003 1.00 69.56 85 PRO A N 1
ATOM 653 C CA . PRO A 1 85 ? -10.443 5.049 24.488 1.00 69.56 85 PRO A CA 1
ATOM 654 C C . PRO A 1 85 ? -11.114 4.255 23.366 1.00 69.56 85 PRO A C 1
ATOM 656 O O . PRO A 1 85 ? -11.093 4.642 22.195 1.00 69.56 85 PRO A O 1
ATOM 659 N N . LYS A 1 86 ? -11.718 3.120 23.725 1.00 62.09 86 LYS A N 1
ATOM 660 C CA . LYS A 1 86 ? -12.456 2.285 22.778 1.00 62.09 86 LYS A CA 1
ATOM 661 C C . LYS A 1 86 ? -13.629 3.109 22.239 1.00 62.09 86 LYS A C 1
ATOM 663 O O . LYS A 1 86 ? -14.542 3.428 22.987 1.00 62.09 86 LYS A O 1
ATOM 668 N N . GLN A 1 87 ? -13.575 3.487 20.964 1.00 59.28 87 GLN A N 1
ATOM 669 C CA . GLN A 1 87 ? -14.735 4.070 20.303 1.00 59.28 87 GLN A CA 1
ATOM 670 C C . GLN A 1 87 ? -15.696 2.931 19.969 1.00 59.28 87 GLN A C 1
ATOM 672 O O . GLN A 1 87 ? -15.377 2.072 19.143 1.00 59.28 87 GLN A O 1
ATOM 677 N N . ASP A 1 88 ? -16.829 2.891 20.662 1.00 49.44 88 ASP A N 1
ATOM 678 C CA . ASP A 1 88 ? -17.964 2.069 20.265 1.00 49.44 88 ASP A CA 1
ATOM 679 C C . ASP A 1 88 ? -18.595 2.720 19.022 1.00 49.44 88 ASP A C 1
ATOM 681 O O . ASP A 1 88 ? -18.760 3.939 18.961 1.00 49.44 88 ASP A O 1
ATOM 685 N N . GLY A 1 89 ? -18.791 1.911 17.980 1.00 50.47 89 GLY A N 1
ATOM 686 C CA . GLY A 1 89 ? -18.988 2.365 16.602 1.00 50.47 89 GLY A CA 1
ATOM 687 C C . GLY A 1 89 ? -20.231 3.224 16.349 1.00 50.47 89 GLY A C 1
ATOM 688 O O . GLY A 1 89 ? -21.241 3.106 17.041 1.00 50.47 89 GLY A O 1
ATOM 689 N N . VAL A 1 90 ? -20.128 4.038 15.294 1.00 36.12 90 VAL A N 1
ATOM 690 C CA . VAL A 1 90 ? -21.248 4.550 14.485 1.00 36.12 90 VAL A CA 1
ATOM 691 C C . VAL A 1 90 ? -21.374 3.663 13.256 1.00 36.12 90 VAL A C 1
ATOM 693 O O . VAL A 1 90 ? -20.306 3.318 12.695 1.00 36.12 90 VAL A O 1
#

Foldseek 3Di:
DVVVCCVPPVDPVVVVVCCVVDVDDDAAEDEDEDDPDCVVVVVNVVVRYHYDYPVVVLVCLQPVPLPPDDDDVSNVVSVVVVVDPDDDDD

Secondary structure (DSSP, 8-state):
-HHHHHHHH--HHHHHHHHHH--S----EEEE---S-THHHHHHHTTTPEEEEHHHHHHHHHHT-GGG--SHHHHHHHHHHHHS------